Protein AF-A0A963KUJ4-F1 (afdb_monomer_lite)

Sequence (121 aa):
MPQKSKAESVASGADAFGPLGGLFMAVPRMQATAASMILKQQKEIFEFLSHRCERDLEFIERLGKVDDASKVPGLWSKFVQGASQDYADEARKCVDVGSRSAAEMVEQIKDIQTDTPKMAA

Radius of gyration: 28.09 Å; chains: 1; bounding box: 52×37×96 Å

pLDDT: mean 78.15, std 20.45, range [27.92, 98.25]

Secondary structure (DSSP, 8-state):
------------TTGGGTHHHHHHHHHHHHHHHHHHHHHHHHHHHHHHHHHHHHHHHHHHHHHHT-S-GGGHHHHHHHHHHHHHHHHHHHHHHHHHHHHHHHHHHHHHHHHHHHTS-----

Structure (mmCIF, N/CA/C/O backbone):
data_AF-A0A963KUJ4-F1
#
_entry.id   AF-A0A963KUJ4-F1
#
loop_
_atom_site.group_PDB
_atom_site.id
_atom_site.type_symbol
_atom_site.label_atom_id
_atom_site.label_alt_id
_atom_site.label_comp_id
_atom_site.label_asym_id
_atom_site.label_entity_id
_atom_site.label_seq_id
_atom_site.pdbx_PDB_ins_code
_atom_site.Cartn_x
_atom_site.Cartn_y
_atom_site.Cartn_z
_atom_site.occupancy
_atom_site.B_iso_or_equiv
_atom_site.auth_seq_id
_atom_site.auth_comp_id
_atom_site.auth_asym_id
_atom_site.auth_atom_id
_atom_site.pdbx_PDB_model_num
ATOM 1 N N . MET A 1 1 ? -25.895 -24.890 68.182 1.00 27.92 1 MET A N 1
ATOM 2 C CA . MET A 1 1 ? -24.680 -24.425 67.467 1.00 27.92 1 MET A CA 1
ATOM 3 C C . MET A 1 1 ? -23.775 -25.622 67.231 1.00 27.92 1 MET A C 1
ATOM 5 O O . MET A 1 1 ? -23.730 -26.436 68.146 1.00 27.92 1 MET A O 1
ATOM 9 N N . PRO A 1 2 ? -22.965 -25.680 66.157 1.00 47.19 2 PRO A N 1
ATOM 10 C CA . PRO A 1 2 ? -23.087 -25.182 64.770 1.00 47.19 2 PRO A CA 1
ATOM 11 C C . PRO A 1 2 ? -23.068 -26.412 63.794 1.00 47.19 2 PRO A C 1
ATOM 13 O O . PRO A 1 2 ? -23.113 -27.533 64.270 1.00 47.19 2 PRO A O 1
ATOM 16 N N . GLN A 1 3 ? -23.098 -26.384 62.457 1.00 34.47 3 GLN A N 1
ATOM 17 C CA . GLN A 1 3 ? -22.434 -25.505 61.499 1.00 34.47 3 GLN A CA 1
ATOM 18 C C . GLN A 1 3 ? -23.081 -25.670 60.103 1.00 34.47 3 GLN A C 1
ATOM 20 O O . GLN A 1 3 ? -23.162 -26.769 59.561 1.00 34.47 3 GLN A O 1
ATOM 25 N N . LYS A 1 4 ? -23.546 -24.553 59.528 1.00 41.56 4 LYS A N 1
ATOM 26 C CA . LYS A 1 4 ? -23.843 -24.397 58.096 1.00 41.56 4 LYS A CA 1
ATOM 27 C C . LYS A 1 4 ? -22.514 -24.368 57.324 1.00 41.56 4 LYS A C 1
ATOM 29 O O . LYS A 1 4 ? -21.618 -23.634 57.726 1.00 41.56 4 LYS A O 1
ATOM 34 N N . SER A 1 5 ? -22.428 -25.067 56.197 1.00 42.53 5 SER A N 1
ATOM 35 C CA . SER A 1 5 ? -21.456 -24.816 55.119 1.00 42.53 5 SER A CA 1
ATOM 36 C C . SER A 1 5 ? -22.308 -24.593 53.867 1.00 42.53 5 SER A C 1
ATOM 38 O O . SER A 1 5 ? -22.945 -25.527 53.397 1.00 42.53 5 SER A O 1
ATOM 40 N N . LYS A 1 6 ? -22.675 -23.369 53.470 1.00 39.22 6 LYS A N 1
ATOM 41 C CA . LYS A 1 6 ? -21.851 -22.286 52.903 1.00 39.22 6 LYS A CA 1
ATOM 42 C C . LYS A 1 6 ? -20.859 -22.783 51.843 1.00 39.22 6 LYS A C 1
ATOM 44 O O . LYS A 1 6 ? -19.656 -22.605 51.963 1.00 39.22 6 LYS A O 1
ATOM 49 N N . ALA A 1 7 ? -21.403 -23.376 50.781 1.00 36.00 7 ALA A N 1
ATOM 50 C CA . ALA A 1 7 ? -20.761 -23.355 49.472 1.00 36.00 7 ALA A CA 1
ATOM 51 C C . ALA A 1 7 ? -20.899 -21.934 48.901 1.00 36.00 7 ALA A C 1
ATOM 53 O O . ALA A 1 7 ? -21.850 -21.608 48.197 1.00 36.00 7 ALA A O 1
ATOM 54 N N . GLU A 1 8 ? -19.986 -21.061 49.311 1.00 39.28 8 GLU A N 1
ATOM 55 C CA . GLU A 1 8 ? -19.668 -19.839 48.583 1.00 39.28 8 GLU A CA 1
ATOM 56 C C . GLU A 1 8 ? -18.542 -20.127 47.589 1.00 39.28 8 GLU A C 1
ATOM 58 O O . GLU A 1 8 ? -17.658 -20.939 47.853 1.00 39.28 8 GLU A O 1
ATOM 63 N N . SER A 1 9 ? -18.539 -19.321 46.528 1.00 45.16 9 SER A N 1
ATOM 64 C CA . SER A 1 9 ? -17.366 -18.945 45.741 1.00 45.16 9 SER A CA 1
ATOM 65 C C . SER A 1 9 ? -17.043 -19.806 44.522 1.00 45.16 9 SER A C 1
ATOM 67 O O . SER A 1 9 ? -16.097 -20.585 44.508 1.00 45.16 9 SER A O 1
ATOM 69 N N . VAL A 1 10 ? -17.753 -19.516 43.432 1.00 38.47 10 VAL A N 1
ATOM 70 C CA . VAL A 1 10 ? -17.076 -18.857 42.307 1.00 38.47 10 VAL A CA 1
ATOM 71 C C . VAL A 1 10 ? -17.946 -17.667 41.914 1.00 38.47 10 VAL A C 1
ATOM 73 O O . VAL A 1 10 ? -18.707 -17.718 40.954 1.00 38.47 10 VAL A O 1
ATOM 76 N N . ALA A 1 11 ? -17.905 -16.615 42.736 1.00 39.16 11 ALA A N 1
ATOM 77 C CA . ALA A 1 11 ? -18.354 -15.309 42.282 1.00 39.16 11 ALA A CA 1
ATOM 78 C C . ALA A 1 11 ? -17.428 -14.938 41.125 1.00 39.16 11 ALA A C 1
ATOM 80 O O . ALA A 1 11 ? -16.204 -14.891 41.288 1.00 39.16 11 ALA A O 1
ATOM 81 N N . SER A 1 12 ? -18.009 -14.778 39.941 1.00 48.09 12 SER A N 1
ATOM 82 C CA . SER A 1 12 ? -17.294 -14.253 38.791 1.00 48.09 12 SER A CA 1
ATOM 83 C C . SER A 1 12 ? -16.661 -12.938 39.237 1.00 48.09 12 SER A C 1
ATOM 85 O O . SER A 1 12 ? -17.304 -12.161 39.937 1.00 48.09 12 SER A O 1
ATOM 87 N N . GLY A 1 13 ? -15.409 -12.655 38.872 1.00 43.38 13 GLY A N 1
ATOM 88 C CA . GLY A 1 13 ? -14.746 -11.396 39.253 1.00 43.38 13 GLY A CA 1
ATOM 89 C C . GLY A 1 13 ? -15.528 -10.130 38.851 1.00 43.38 13 GLY A C 1
ATOM 90 O O . GLY A 1 13 ? -15.234 -9.048 39.348 1.00 43.38 13 GLY A O 1
ATOM 91 N N . ALA A 1 14 ? -16.549 -10.276 37.999 1.00 45.88 14 ALA A N 1
ATOM 92 C CA . ALA A 1 14 ? -17.545 -9.262 37.675 1.00 45.88 14 ALA A CA 1
ATOM 93 C C . ALA A 1 14 ? -18.472 -8.889 38.855 1.00 45.88 14 ALA A C 1
ATOM 95 O O . ALA A 1 14 ? -18.826 -7.721 38.999 1.00 45.88 14 ALA A O 1
ATOM 96 N N . ASP A 1 15 ? -18.818 -9.837 39.730 1.00 46.78 15 ASP A N 1
ATOM 97 C CA . ASP A 1 15 ? -19.759 -9.638 40.843 1.00 46.78 15 ASP A CA 1
ATOM 98 C C . ASP A 1 15 ? -19.149 -8.804 41.983 1.00 46.78 15 ASP A C 1
ATOM 100 O O . ASP A 1 15 ? -19.864 -8.127 42.722 1.00 46.78 15 ASP A O 1
ATOM 104 N N . ALA A 1 16 ? -17.816 -8.801 42.107 1.00 52.22 16 ALA A N 1
ATOM 105 C CA . ALA A 1 16 ? -17.094 -8.091 43.167 1.00 52.22 16 ALA A CA 1
ATOM 106 C C . ALA A 1 16 ? -17.157 -6.556 43.037 1.00 52.22 16 ALA A C 1
ATOM 108 O O . ALA A 1 16 ? -16.889 -5.847 44.006 1.00 52.22 16 ALA A O 1
ATOM 109 N N . PHE A 1 17 ? -17.529 -6.043 41.861 1.00 50.78 17 PHE A N 1
ATOM 110 C CA . PHE A 1 17 ? -17.557 -4.609 41.561 1.00 50.78 17 PHE A CA 1
ATOM 111 C C . PHE A 1 17 ? -18.941 -4.093 41.136 1.00 50.78 17 PHE A C 1
ATOM 113 O O . PHE A 1 17 ? -19.076 -2.918 40.790 1.00 50.78 17 PHE A O 1
ATOM 120 N N . GLY A 1 18 ? -19.989 -4.923 41.187 1.00 56.75 18 GLY A N 1
ATOM 121 C CA . GLY A 1 18 ? -21.342 -4.514 40.798 1.00 56.75 18 GLY A CA 1
ATOM 122 C C . GLY A 1 18 ? -21.377 -3.866 39.398 1.00 56.75 18 GLY A C 1
ATOM 123 O O . GLY A 1 18 ? -20.637 -4.297 38.513 1.00 56.75 18 GLY A O 1
ATOM 124 N N . PRO A 1 19 ? -22.155 -2.789 39.174 1.00 52.19 19 PRO A N 1
ATOM 125 C CA . PRO A 1 19 ? -22.217 -2.081 37.886 1.00 52.19 19 PRO A CA 1
ATOM 126 C C . PRO A 1 19 ? -20.860 -1.559 37.370 1.00 52.19 19 PRO A C 1
ATOM 128 O O . PRO A 1 19 ? -20.715 -1.272 36.186 1.00 52.19 19 PRO A O 1
ATOM 131 N N . LEU A 1 20 ? -19.846 -1.444 38.238 1.00 51.41 20 LEU A N 1
ATOM 132 C CA . LEU A 1 20 ? -18.496 -1.009 37.867 1.00 51.41 20 LEU A CA 1
ATOM 133 C C . LEU A 1 20 ? -17.651 -2.145 37.268 1.00 51.41 20 LEU A C 1
ATOM 135 O O . LEU A 1 20 ? -16.673 -1.865 36.580 1.00 51.41 20 LEU A O 1
ATOM 139 N N . GLY A 1 21 ? -18.026 -3.412 37.480 1.00 53.50 21 GLY A N 1
ATOM 140 C CA . GLY A 1 21 ? -17.324 -4.573 36.922 1.00 53.50 21 GLY A CA 1
ATOM 141 C C . GLY A 1 21 ? -17.413 -4.655 35.393 1.00 53.50 21 GLY A C 1
ATOM 142 O O . GLY A 1 21 ? -16.426 -4.988 34.736 1.00 53.50 21 GLY A O 1
ATOM 143 N N . GLY A 1 22 ? -18.560 -4.270 34.817 1.00 56.66 22 GLY A N 1
ATOM 144 C CA . GLY A 1 22 ? -18.737 -4.141 33.364 1.00 56.66 22 GLY A CA 1
ATOM 145 C C . GLY A 1 22 ? -17.851 -3.042 32.769 1.00 56.66 22 GLY A C 1
ATOM 146 O O . GLY A 1 22 ? -17.157 -3.266 31.776 1.00 56.66 22 GLY A O 1
ATOM 147 N N . LEU A 1 23 ? -17.767 -1.891 33.447 1.00 56.94 23 LEU A N 1
ATOM 148 C CA . LEU A 1 23 ? -16.914 -0.767 33.047 1.00 56.94 23 LEU A CA 1
ATOM 149 C C . LEU A 1 23 ? -15.413 -1.100 33.151 1.00 56.94 23 LEU A C 1
ATOM 151 O O . LEU A 1 23 ? -14.630 -0.701 32.286 1.00 56.94 23 LEU A O 1
ATOM 155 N N . PHE A 1 24 ? -15.014 -1.873 34.169 1.00 61.97 24 PHE A N 1
ATOM 156 C CA . PHE A 1 24 ? -13.620 -2.270 34.400 1.00 61.97 24 PHE A CA 1
ATOM 157 C C . PHE A 1 24 ? -13.053 -3.129 33.260 1.00 61.97 24 PHE A C 1
ATOM 159 O O . PHE A 1 24 ? -11.875 -3.016 32.927 1.00 61.97 24 PHE A O 1
ATOM 166 N N . MET A 1 25 ? -13.893 -3.952 32.622 1.00 68.25 25 MET A N 1
ATOM 167 C CA . MET A 1 25 ? -13.501 -4.786 31.477 1.00 68.25 25 MET A CA 1
ATOM 168 C C . MET A 1 25 ? -13.803 -4.148 30.114 1.00 68.25 25 MET A C 1
ATOM 170 O O . MET A 1 25 ? -13.219 -4.568 29.113 1.00 68.25 25 MET A O 1
ATOM 174 N N . ALA A 1 26 ? -14.666 -3.132 30.051 1.00 68.81 26 ALA A N 1
ATOM 175 C CA . ALA A 1 26 ? -14.991 -2.423 28.815 1.00 68.81 26 ALA A CA 1
ATOM 176 C C . ALA A 1 26 ? -13.794 -1.636 28.252 1.00 68.81 26 ALA A C 1
ATOM 178 O O . ALA A 1 26 ? -13.473 -1.766 27.072 1.00 68.81 26 ALA A O 1
ATOM 179 N N . VAL A 1 27 ? -13.079 -0.883 29.097 1.00 73.31 27 VAL A N 1
ATOM 180 C CA . VAL A 1 27 ? -11.935 -0.062 28.656 1.00 73.31 27 VAL A CA 1
ATOM 181 C C . VAL A 1 27 ? -10.788 -0.916 28.085 1.00 73.31 27 VAL A C 1
ATOM 183 O O . VAL A 1 27 ? -10.350 -0.629 26.967 1.00 73.31 27 VAL A O 1
ATOM 186 N N . PRO A 1 28 ? -10.327 -1.999 28.749 1.00 79.44 28 PRO A N 1
ATOM 187 C CA . PRO A 1 28 ? -9.313 -2.884 28.175 1.00 79.44 28 PRO A CA 1
ATOM 188 C C . PRO A 1 28 ? -9.749 -3.550 26.864 1.00 79.44 28 PRO A C 1
ATOM 190 O O . PRO A 1 28 ? -8.924 -3.726 25.968 1.00 79.44 28 PRO A O 1
ATOM 193 N N . ARG A 1 29 ? -11.036 -3.901 26.714 1.00 75.75 29 ARG A N 1
ATOM 194 C CA . ARG A 1 29 ? -11.569 -4.470 25.462 1.00 75.75 29 ARG A CA 1
ATOM 195 C C . ARG A 1 29 ? -11.521 -3.462 24.319 1.00 75.75 29 ARG A C 1
ATOM 197 O O . ARG A 1 29 ? -11.005 -3.802 23.260 1.00 75.75 29 ARG A O 1
ATOM 204 N N . MET A 1 30 ? -11.954 -2.223 24.555 1.00 75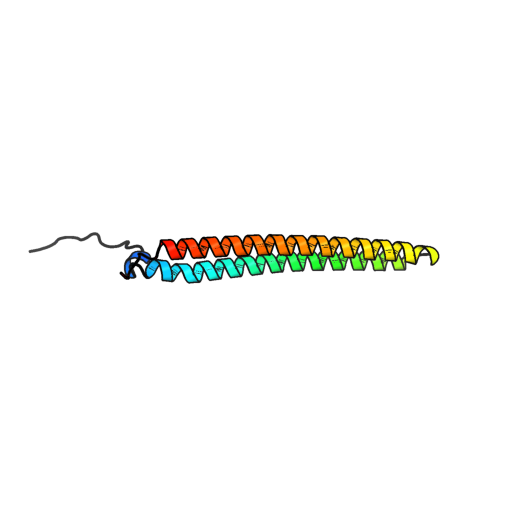.69 30 MET A N 1
ATOM 205 C CA . MET A 1 30 ? -11.851 -1.149 23.561 1.00 75.69 30 MET A CA 1
ATOM 206 C C . MET A 1 30 ? -10.40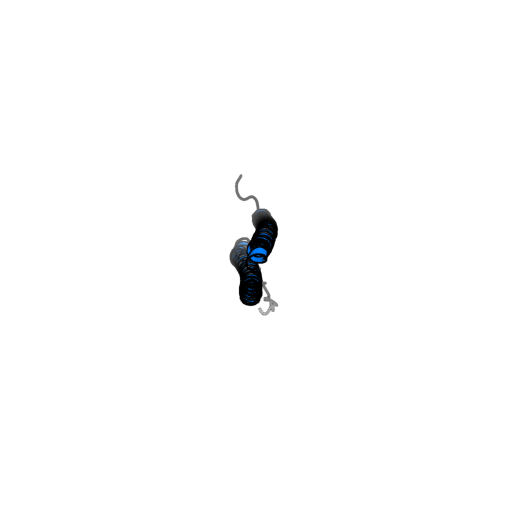0 -0.899 23.144 1.00 75.69 30 MET A C 1
ATOM 208 O O . MET A 1 30 ? -10.102 -0.778 21.956 1.00 75.69 30 MET A O 1
ATOM 212 N N . GLN A 1 31 ? -9.476 -0.870 24.110 1.00 82.62 31 GLN A N 1
ATOM 213 C CA . GLN A 1 31 ? -8.047 -0.704 23.837 1.00 82.62 31 GLN A CA 1
ATOM 214 C C . GLN A 1 31 ? -7.477 -1.865 23.014 1.00 82.62 31 GLN A C 1
ATOM 216 O O . GLN A 1 31 ? -6.749 -1.629 22.050 1.00 82.62 31 GLN A O 1
ATOM 221 N N . ALA A 1 32 ? -7.826 -3.110 23.347 1.00 85.25 32 ALA A N 1
ATOM 222 C CA . ALA A 1 32 ? -7.400 -4.286 22.593 1.00 85.25 32 ALA A CA 1
ATOM 223 C C . ALA A 1 32 ? -7.953 -4.280 21.159 1.00 85.25 32 ALA A C 1
ATOM 225 O O . ALA A 1 32 ? -7.224 -4.588 20.214 1.00 85.25 32 ALA A O 1
ATOM 226 N N . THR A 1 33 ? -9.215 -3.883 20.976 1.00 82.62 33 THR A N 1
ATOM 227 C CA . THR A 1 33 ? -9.818 -3.735 19.648 1.00 82.62 33 THR A CA 1
ATOM 228 C C . THR A 1 33 ? -9.123 -2.645 18.835 1.00 82.62 33 THR A C 1
ATOM 230 O O . THR A 1 33 ? -8.714 -2.912 17.705 1.00 82.62 33 THR A O 1
ATOM 233 N N . ALA A 1 34 ? -8.888 -1.464 19.413 1.00 80.62 34 ALA A N 1
ATOM 234 C CA . ALA A 1 34 ? -8.161 -0.386 18.745 1.00 80.62 34 ALA A CA 1
ATOM 235 C C . ALA A 1 34 ? -6.734 -0.810 18.354 1.00 80.62 34 ALA A C 1
ATOM 237 O O . ALA A 1 34 ? -6.307 -0.588 17.221 1.00 80.62 34 ALA A O 1
ATOM 238 N N . ALA A 1 35 ? -6.011 -1.488 19.251 1.00 86.31 35 ALA A N 1
ATOM 239 C CA . ALA A 1 35 ? -4.686 -2.026 18.956 1.00 86.31 35 ALA A CA 1
ATOM 240 C C . ALA A 1 35 ? -4.725 -3.059 17.816 1.00 86.31 35 ALA A C 1
ATOM 242 O O . ALA A 1 35 ? -3.889 -3.015 16.914 1.00 86.31 35 ALA A O 1
ATOM 243 N N . SER A 1 36 ? -5.719 -3.955 17.807 1.00 86.50 36 SER A N 1
ATOM 244 C CA . SER A 1 36 ? -5.909 -4.928 16.725 1.00 86.50 36 SER A CA 1
ATOM 245 C C . SER A 1 36 ? -6.167 -4.247 15.378 1.00 86.50 36 SER A C 1
ATOM 247 O O . SER A 1 36 ? -5.572 -4.639 14.375 1.00 86.50 36 SER A O 1
ATOM 249 N N . MET A 1 37 ? -7.006 -3.208 15.347 1.00 84.00 37 MET A N 1
ATOM 250 C CA . MET A 1 37 ? -7.275 -2.423 14.138 1.00 84.00 37 MET A CA 1
ATOM 251 C C . MET A 1 37 ? -6.013 -1.739 13.613 1.00 84.00 37 MET A C 1
ATOM 253 O O . MET A 1 37 ? -5.721 -1.830 12.423 1.00 84.00 37 MET A O 1
ATOM 257 N N . ILE A 1 38 ? -5.230 -1.113 14.497 1.00 85.50 38 ILE A N 1
ATOM 258 C CA . ILE A 1 38 ? -3.968 -0.458 14.127 1.00 85.50 38 ILE A CA 1
ATOM 259 C C . ILE A 1 38 ? -2.996 -1.470 13.521 1.00 85.50 38 ILE A C 1
ATOM 261 O O . ILE A 1 38 ? -2.430 -1.208 12.465 1.00 85.50 38 ILE A O 1
ATOM 265 N N . LEU A 1 39 ? -2.825 -2.636 14.147 1.00 90.12 39 LEU A N 1
ATOM 266 C CA . LEU A 1 39 ? -1.918 -3.671 13.645 1.00 90.12 39 LEU A CA 1
ATOM 267 C C . LEU A 1 39 ? -2.371 -4.230 12.289 1.00 90.12 39 LEU A C 1
ATOM 269 O O . LEU A 1 39 ? -1.536 -4.469 11.418 1.00 90.12 39 LEU A O 1
ATOM 273 N N . LYS A 1 40 ? -3.683 -4.399 12.078 1.00 87.31 40 LYS A N 1
ATOM 274 C CA . LYS A 1 40 ? -4.238 -4.781 10.769 1.00 87.31 40 LYS A CA 1
ATOM 275 C C . LYS A 1 40 ? -3.949 -3.712 9.713 1.00 87.31 40 LYS A C 1
ATOM 277 O O . LYS A 1 40 ? -3.463 -4.049 8.642 1.00 87.31 40 LYS A O 1
ATOM 282 N N . GLN A 1 41 ? -4.166 -2.436 10.033 1.00 85.81 41 GLN A N 1
ATOM 283 C CA . GLN A 1 41 ? -3.871 -1.332 9.117 1.00 85.81 41 GLN A CA 1
ATOM 284 C C . GLN A 1 41 ? -2.373 -1.233 8.798 1.00 85.81 41 GLN A C 1
ATOM 286 O O . GLN A 1 41 ? -1.997 -1.026 7.649 1.00 85.81 41 GLN A O 1
ATOM 291 N N . GLN A 1 42 ? -1.505 -1.404 9.797 1.00 90.56 42 GLN A N 1
ATOM 292 C CA . GLN A 1 42 ? -0.055 -1.424 9.594 1.00 90.56 42 GLN A CA 1
ATOM 293 C C . GLN A 1 42 ? 0.364 -2.554 8.656 1.00 90.56 42 GLN A C 1
ATOM 295 O O . GLN A 1 42 ? 1.200 -2.338 7.783 1.00 90.56 42 GLN A O 1
ATOM 300 N N . LYS A 1 43 ? -0.231 -3.741 8.808 1.00 92.12 43 LYS A N 1
ATOM 301 C CA . LYS A 1 43 ? 0.026 -4.873 7.919 1.00 92.12 43 LYS A CA 1
ATOM 302 C C . LYS A 1 43 ? -0.315 -4.535 6.461 1.00 92.12 43 LYS A C 1
ATOM 304 O O . LYS A 1 43 ? 0.539 -4.734 5.606 1.00 92.12 43 LYS A O 1
ATOM 309 N N . GLU A 1 44 ? -1.503 -3.992 6.195 1.00 90.75 44 GLU A N 1
ATOM 310 C CA . GLU A 1 44 ? -1.919 -3.597 4.835 1.00 90.75 44 GLU A CA 1
ATOM 311 C C . GLU A 1 44 ? -0.960 -2.556 4.232 1.00 90.75 44 GLU A C 1
ATOM 313 O O . GLU A 1 44 ? -0.507 -2.709 3.101 1.00 90.75 44 GLU A O 1
ATOM 318 N N . ILE A 1 45 ? -0.546 -1.555 5.022 1.00 90.44 45 ILE A N 1
ATOM 319 C CA . ILE A 1 45 ? 0.438 -0.550 4.587 1.00 90.44 45 ILE A CA 1
ATOM 320 C C . ILE A 1 45 ? 1.769 -1.211 4.201 1.00 90.44 45 ILE A C 1
ATOM 322 O O . ILE A 1 45 ? 2.370 -0.841 3.193 1.00 90.44 45 ILE A O 1
ATOM 326 N N . PHE A 1 46 ? 2.252 -2.181 4.981 1.00 95.50 46 PHE A N 1
ATOM 327 C CA . PHE A 1 46 ? 3.495 -2.881 4.655 1.00 95.50 46 PHE A CA 1
ATOM 328 C C . PHE A 1 46 ? 3.369 -3.751 3.404 1.00 95.50 46 PHE A C 1
ATOM 330 O O . PHE A 1 46 ? 4.293 -3.765 2.591 1.00 95.50 46 PHE A O 1
ATOM 337 N N . GLU A 1 47 ? 2.241 -4.436 3.219 1.00 95.06 47 GLU A N 1
ATOM 338 C CA . GLU A 1 47 ? 1.967 -5.205 2.001 1.00 95.06 47 GLU A CA 1
ATOM 339 C C . GLU A 1 47 ? 1.936 -4.290 0.769 1.00 95.06 47 GLU A C 1
ATOM 341 O O . GLU A 1 47 ? 2.582 -4.585 -0.238 1.00 95.06 47 GLU A O 1
ATOM 346 N N . PHE A 1 48 ? 1.283 -3.130 0.878 1.00 95.88 48 PHE A N 1
ATOM 347 C CA . PHE A 1 48 ? 1.273 -2.115 -0.170 1.00 95.88 48 PHE A CA 1
ATOM 348 C C . PHE A 1 48 ? 2.678 -1.595 -0.499 1.00 95.88 48 PHE A C 1
ATOM 350 O O . PHE A 1 48 ? 3.054 -1.514 -1.670 1.00 95.88 48 PHE A O 1
ATOM 357 N N . LEU A 1 49 ? 3.478 -1.263 0.519 1.00 96.50 49 LEU A N 1
ATOM 358 C CA . LEU A 1 49 ? 4.847 -0.782 0.319 1.00 96.50 49 LEU A CA 1
ATOM 359 C C . LEU A 1 49 ? 5.732 -1.842 -0.339 1.00 96.50 49 LEU A C 1
ATOM 361 O O . LEU A 1 49 ? 6.501 -1.508 -1.239 1.00 96.50 49 LEU A O 1
ATOM 365 N N . SER A 1 50 ? 5.606 -3.107 0.068 1.00 97.81 50 SER A N 1
ATOM 366 C CA . SER A 1 50 ? 6.331 -4.216 -0.559 1.00 97.81 50 SER A CA 1
ATOM 367 C C . SER A 1 50 ? 5.978 -4.327 -2.041 1.00 97.81 50 SER A C 1
ATOM 369 O O . SER A 1 50 ? 6.873 -4.285 -2.885 1.00 97.81 50 SER A O 1
ATOM 371 N N . HIS A 1 51 ? 4.681 -4.365 -2.366 1.00 97.06 51 HIS A N 1
ATOM 372 C CA . HIS A 1 51 ? 4.195 -4.383 -3.750 1.00 97.06 51 HIS A CA 1
ATOM 373 C C . HIS A 1 51 ? 4.740 -3.194 -4.548 1.00 97.06 51 HIS A C 1
ATOM 375 O O . HIS A 1 51 ? 5.277 -3.360 -5.641 1.00 97.06 51 HIS A O 1
ATOM 381 N N . ARG A 1 52 ? 4.687 -1.979 -3.993 1.00 97.00 52 ARG A N 1
ATOM 382 C CA . ARG A 1 52 ? 5.168 -0.777 -4.683 1.00 97.00 52 ARG A CA 1
ATOM 383 C C . ARG A 1 52 ? 6.667 -0.842 -4.986 1.00 97.00 52 ARG A C 1
ATOM 385 O O . ARG A 1 52 ? 7.053 -0.486 -6.102 1.00 97.00 52 ARG A O 1
ATOM 392 N N . CYS A 1 53 ? 7.471 -1.332 -4.042 1.00 97.88 53 CYS A N 1
ATOM 393 C CA . CYS A 1 53 ? 8.904 -1.562 -4.225 1.00 97.88 53 CYS A CA 1
ATOM 394 C C . CYS A 1 53 ? 9.184 -2.601 -5.321 1.00 97.88 53 CYS A C 1
ATOM 396 O O . CYS A 1 53 ? 10.064 -2.388 -6.152 1.00 97.88 53 CYS A O 1
ATOM 398 N N . GLU A 1 54 ? 8.423 -3.695 -5.374 1.00 98.25 54 GLU A N 1
ATOM 399 C CA . GLU A 1 54 ? 8.548 -4.704 -6.435 1.00 98.25 54 GLU A CA 1
ATOM 400 C C . GLU A 1 54 ? 8.245 -4.109 -7.819 1.00 98.25 54 GLU A C 1
ATOM 402 O O . GLU A 1 54 ? 8.993 -4.330 -8.774 1.00 98.25 54 GLU A O 1
ATOM 407 N N . ARG A 1 55 ? 7.197 -3.283 -7.928 1.00 97.75 55 ARG A N 1
ATOM 408 C CA . ARG A 1 55 ? 6.849 -2.568 -9.170 1.00 97.75 55 ARG A CA 1
ATOM 409 C C . ARG A 1 55 ? 7.925 -1.563 -9.591 1.00 97.75 55 ARG A C 1
ATOM 411 O O . ARG A 1 55 ? 8.178 -1.413 -10.787 1.00 97.75 55 ARG A O 1
ATOM 418 N N . ASP A 1 56 ? 8.556 -0.884 -8.632 1.00 97.62 56 ASP A N 1
ATOM 419 C CA . ASP A 1 56 ? 9.686 0.020 -8.886 1.00 97.62 56 ASP A CA 1
ATOM 420 C C . ASP A 1 56 ? 10.906 -0.724 -9.420 1.00 97.62 56 ASP A C 1
ATOM 422 O O . ASP A 1 56 ? 11.483 -0.316 -10.431 1.00 97.62 56 ASP A O 1
ATOM 426 N N . LEU A 1 57 ? 11.271 -1.838 -8.782 1.00 98.06 57 LEU A N 1
ATOM 427 C CA . LEU A 1 57 ? 12.371 -2.686 -9.235 1.00 98.06 57 LEU A CA 1
ATOM 428 C C . LEU A 1 57 ? 12.115 -3.208 -10.647 1.00 98.06 57 LEU A C 1
ATOM 430 O O . LEU A 1 57 ? 12.974 -3.069 -11.516 1.00 98.06 57 LEU A O 1
ATOM 434 N N . GLU A 1 58 ? 10.912 -3.719 -10.913 1.00 97.12 58 GLU A N 1
ATOM 435 C CA . GLU A 1 58 ? 10.534 -4.193 -12.243 1.00 97.12 58 GLU A CA 1
ATOM 436 C C . GLU A 1 58 ? 10.652 -3.081 -13.300 1.00 97.12 58 GLU A C 1
ATOM 438 O O . GLU A 1 58 ? 11.133 -3.319 -14.412 1.00 97.12 58 GLU A O 1
ATOM 443 N N . PHE A 1 59 ? 10.233 -1.856 -12.974 1.00 97.31 59 PHE A N 1
ATOM 444 C CA . PHE A 1 59 ? 10.364 -0.722 -13.882 1.00 97.31 59 PHE A CA 1
ATOM 445 C C . PHE A 1 59 ? 11.832 -0.386 -14.176 1.00 97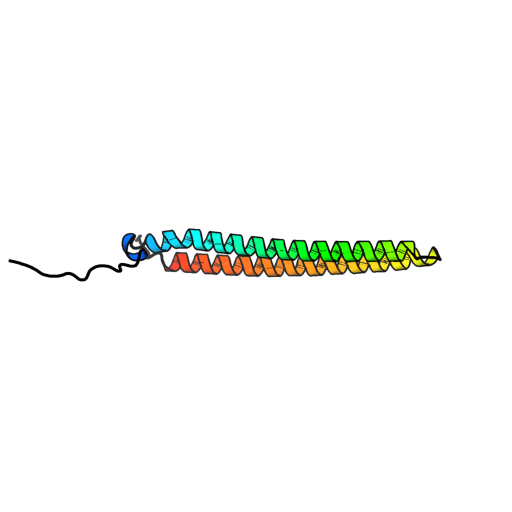.31 59 PHE A C 1
ATOM 447 O O . PHE A 1 59 ? 12.193 -0.241 -15.346 1.00 97.31 59 PHE A O 1
ATOM 454 N N . ILE A 1 60 ? 12.679 -0.313 -13.146 1.00 97.50 60 ILE A N 1
ATOM 455 C CA . ILE A 1 60 ? 14.115 -0.030 -13.291 1.00 97.50 60 ILE A CA 1
ATOM 456 C C . ILE A 1 60 ? 14.800 -1.122 -14.119 1.00 97.50 60 ILE A C 1
ATOM 458 O O . ILE A 1 60 ? 15.554 -0.813 -15.042 1.00 97.50 60 ILE A O 1
ATOM 462 N N . GLU A 1 61 ? 14.505 -2.394 -13.851 1.00 97.19 61 GLU A N 1
ATOM 463 C CA . GLU A 1 61 ? 15.045 -3.510 -14.628 1.00 97.19 61 GLU A CA 1
ATOM 464 C C . GLU A 1 61 ? 14.622 -3.454 -16.094 1.00 97.19 61 GLU A C 1
ATOM 466 O O . GLU A 1 61 ? 15.433 -3.705 -16.986 1.00 97.19 61 GLU A O 1
ATOM 471 N N . ARG A 1 62 ? 13.349 -3.139 -16.360 1.00 95.56 62 ARG A N 1
ATOM 472 C CA . ARG A 1 62 ? 12.848 -2.978 -17.728 1.00 95.56 62 ARG A CA 1
ATOM 473 C C . ARG A 1 62 ? 13.541 -1.818 -18.420 1.00 95.56 62 ARG A C 1
ATOM 475 O O . ARG A 1 62 ? 13.918 -1.980 -19.573 1.00 95.56 62 ARG A O 1
ATOM 482 N N . LEU A 1 63 ? 13.737 -0.696 -17.725 1.00 95.25 63 LEU A N 1
ATOM 483 C CA . LEU A 1 63 ? 14.427 0.479 -18.249 1.00 95.25 63 LEU A CA 1
ATOM 484 C C . LEU A 1 63 ? 15.888 0.166 -18.607 1.00 95.25 63 LEU A C 1
ATOM 486 O O . LEU A 1 63 ? 16.340 0.543 -19.683 1.00 95.25 63 LEU A O 1
ATOM 490 N N . GLY A 1 64 ? 16.597 -0.580 -17.755 1.00 94.56 64 GLY A N 1
ATOM 491 C CA . GLY A 1 64 ? 17.977 -1.010 -18.005 1.00 94.56 64 GLY A CA 1
ATOM 492 C C . GLY A 1 64 ? 18.140 -1.991 -19.173 1.00 94.56 64 GLY A C 1
ATOM 493 O O . GLY A 1 64 ? 19.247 -2.157 -19.674 1.00 94.56 64 GLY A O 1
ATOM 494 N N . LYS A 1 65 ? 17.050 -2.624 -19.624 1.00 95.75 65 LYS A N 1
ATOM 495 C CA . LYS A 1 65 ? 17.006 -3.552 -20.768 1.00 95.75 65 LYS A CA 1
ATOM 496 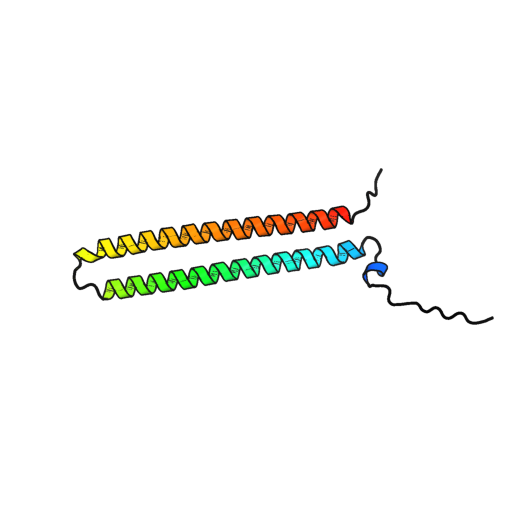C C . LYS A 1 65 ? 16.505 -2.883 -22.061 1.00 95.75 65 LYS A C 1
ATOM 498 O O . LYS A 1 65 ? 16.227 -3.577 -23.036 1.00 95.75 65 LYS A O 1
ATOM 503 N N . VAL A 1 66 ? 16.306 -1.561 -22.075 1.00 95.31 66 VAL A N 1
ATOM 504 C CA . VAL A 1 66 ? 15.816 -0.845 -23.263 1.00 95.31 66 VAL A CA 1
ATOM 505 C C 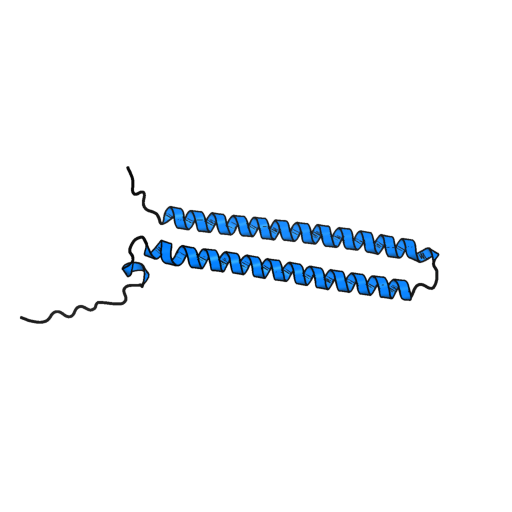. VAL A 1 66 ? 16.961 -0.549 -24.229 1.00 95.31 66 VAL A C 1
ATOM 507 O O . VAL A 1 66 ? 17.789 0.314 -23.962 1.00 95.31 66 VAL A O 1
ATOM 510 N N . ASP A 1 67 ? 16.927 -1.178 -25.404 1.00 93.94 67 ASP A N 1
ATOM 511 C CA . ASP A 1 67 ? 17.895 -0.919 -26.486 1.00 93.94 67 ASP A CA 1
ATOM 512 C C . ASP A 1 67 ? 17.515 0.278 -27.384 1.00 93.94 67 ASP A C 1
ATOM 514 O O . ASP A 1 67 ? 18.293 0.710 -28.231 1.00 93.94 67 ASP A O 1
ATOM 518 N N . ASP A 1 68 ? 16.298 0.810 -27.230 1.00 93.62 68 ASP A N 1
ATOM 519 C CA . ASP A 1 68 ? 15.736 1.875 -28.066 1.00 93.62 68 ASP A CA 1
ATOM 520 C C . ASP A 1 68 ? 15.057 2.947 -27.208 1.00 93.62 68 ASP A C 1
ATOM 522 O O . ASP A 1 68 ? 13.981 2.735 -26.637 1.00 93.62 68 ASP A O 1
ATOM 526 N N . ALA A 1 69 ? 15.677 4.127 -27.159 1.00 91.56 69 ALA A N 1
ATOM 527 C CA . ALA A 1 69 ? 15.224 5.260 -26.360 1.00 91.56 69 ALA A CA 1
ATOM 528 C C . ALA A 1 69 ? 13.784 5.706 -26.681 1.00 91.56 69 ALA A C 1
ATOM 530 O O . ALA A 1 69 ? 13.102 6.238 -25.803 1.00 91.56 69 ALA A O 1
ATOM 531 N N . SER A 1 70 ? 13.274 5.444 -27.891 1.00 95.12 70 SER A N 1
ATOM 532 C CA . SER A 1 70 ? 11.895 5.785 -28.266 1.00 95.12 70 SER A CA 1
ATOM 533 C C . SER A 1 70 ? 10.836 5.002 -27.473 1.00 95.12 70 SER A C 1
ATOM 535 O O . SER A 1 70 ? 9.692 5.444 -27.363 1.00 95.12 70 SER A O 1
ATOM 537 N N . LYS A 1 71 ? 11.209 3.871 -26.857 1.00 93.88 71 LYS A N 1
ATOM 538 C CA . LYS A 1 71 ? 10.314 3.025 -26.045 1.00 93.88 71 LYS A CA 1
ATOM 539 C C . LYS A 1 71 ? 10.176 3.502 -24.597 1.00 93.88 71 LYS A C 1
ATOM 541 O O . LYS A 1 71 ? 9.221 3.120 -23.916 1.00 93.88 71 LYS A O 1
ATOM 546 N N . VAL A 1 72 ? 11.098 4.345 -24.125 1.00 95.44 72 VAL A N 1
ATOM 547 C CA . VAL A 1 72 ? 11.147 4.824 -22.733 1.00 95.44 72 VAL A CA 1
ATOM 548 C C . VAL A 1 72 ? 9.875 5.579 -22.323 1.00 95.44 72 VAL A C 1
ATOM 550 O O . VAL A 1 72 ? 9.319 5.234 -21.278 1.00 95.44 72 VAL A O 1
ATOM 553 N N . PRO A 1 73 ? 9.329 6.528 -23.116 1.00 96.88 73 PRO A N 1
ATOM 554 C CA . PRO A 1 73 ? 8.106 7.239 -22.734 1.00 96.88 73 PRO A CA 1
ATOM 555 C C . PRO A 1 73 ? 6.903 6.308 -22.529 1.00 96.88 73 PRO A C 1
ATOM 557 O O . PRO A 1 73 ? 6.108 6.511 -21.613 1.00 96.88 73 PRO A O 1
ATOM 560 N N . GLY A 1 74 ? 6.784 5.252 -23.343 1.00 96.00 74 GLY A N 1
ATOM 561 C CA . GLY A 1 74 ? 5.715 4.261 -23.212 1.00 96.00 74 GLY A CA 1
ATOM 562 C C . GLY A 1 74 ? 5.851 3.402 -21.954 1.00 96.00 74 GLY A C 1
ATOM 563 O O . GLY A 1 74 ? 4.855 3.127 -21.283 1.00 96.00 74 GLY A O 1
A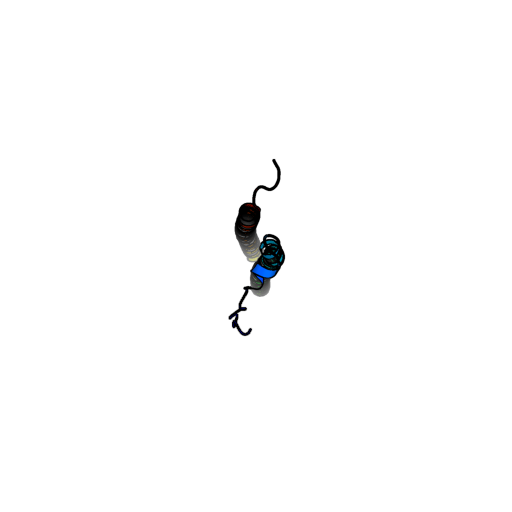TOM 564 N N . LEU A 1 75 ? 7.078 3.005 -21.601 1.00 95.44 75 LEU A N 1
ATOM 565 C CA . LEU A 1 75 ? 7.360 2.296 -20.348 1.00 95.44 75 LEU A CA 1
ATOM 566 C C . LEU A 1 75 ? 7.061 3.171 -19.129 1.00 95.44 75 LEU A C 1
ATOM 568 O O . LEU A 1 75 ? 6.391 2.714 -18.204 1.00 95.44 75 LEU A O 1
ATOM 572 N N . TRP A 1 76 ? 7.494 4.432 -19.162 1.00 95.81 76 TRP A N 1
ATOM 573 C CA . TRP A 1 76 ? 7.212 5.412 -18.117 1.00 95.81 76 TRP A CA 1
ATOM 574 C C . TRP A 1 76 ? 5.709 5.641 -17.939 1.00 95.81 76 TRP A C 1
ATOM 576 O O . TRP A 1 76 ? 5.195 5.564 -16.827 1.00 95.81 76 TRP A O 1
ATOM 586 N N . SER A 1 77 ? 4.978 5.855 -19.035 1.00 97.12 77 SER A N 1
ATOM 587 C CA . SER A 1 77 ? 3.529 6.070 -18.992 1.00 97.12 77 SER A CA 1
ATOM 588 C C . SER A 1 77 ? 2.790 4.881 -18.369 1.00 97.12 77 SER A C 1
ATOM 590 O O . SER A 1 77 ? 1.958 5.082 -17.485 1.00 97.12 77 SER A O 1
ATOM 592 N N . LYS A 1 78 ? 3.140 3.643 -18.749 1.00 96.19 78 LYS A N 1
ATOM 593 C CA . LYS A 1 78 ? 2.561 2.429 -18.148 1.00 96.19 78 LYS A CA 1
ATOM 594 C C . LYS A 1 78 ? 2.874 2.310 -16.659 1.00 96.19 78 LYS A C 1
ATOM 596 O O . LYS A 1 78 ? 2.012 1.898 -15.889 1.00 96.19 78 LYS A O 1
ATOM 601 N N . PHE A 1 79 ? 4.092 2.660 -16.259 1.00 96.62 79 PHE A N 1
ATOM 602 C CA . PHE A 1 79 ? 4.496 2.664 -14.858 1.00 96.62 79 PHE A CA 1
ATOM 603 C C . PHE A 1 79 ? 3.686 3.675 -14.037 1.00 96.62 79 PHE A C 1
ATOM 605 O O . PHE A 1 79 ? 3.098 3.298 -13.028 1.00 96.62 79 PHE A O 1
ATOM 612 N N . VAL A 1 80 ? 3.567 4.921 -14.504 1.00 97.12 80 VAL A N 1
ATOM 613 C CA . VAL A 1 80 ? 2.785 5.968 -13.824 1.00 97.12 80 VAL A CA 1
ATOM 614 C C . VAL A 1 80 ? 1.303 5.604 -13.749 1.00 97.12 80 VAL A C 1
ATOM 616 O O . VAL A 1 80 ? 0.673 5.812 -12.712 1.00 97.12 80 VAL A O 1
ATOM 619 N N . GLN A 1 81 ? 0.739 5.040 -14.821 1.00 97.25 81 GLN A N 1
ATOM 620 C CA . GLN A 1 81 ? -0.650 4.581 -14.829 1.00 97.25 81 GLN A CA 1
ATOM 621 C C . GLN A 1 81 ? -0.867 3.457 -13.809 1.00 97.25 81 GLN A C 1
ATOM 623 O O . GLN A 1 81 ? -1.813 3.527 -13.028 1.00 97.25 81 GLN A O 1
ATOM 628 N N . GLY A 1 82 ? 0.025 2.462 -13.787 1.00 96.62 82 GLY A N 1
ATOM 629 C CA . GLY A 1 82 ? -0.017 1.375 -12.810 1.00 96.62 82 GLY A CA 1
ATOM 630 C C . GLY A 1 82 ? 0.088 1.889 -11.376 1.00 96.62 82 GLY A C 1
ATOM 631 O O . GLY A 1 82 ? -0.779 1.592 -10.566 1.00 96.62 82 GLY A O 1
ATOM 632 N N . ALA A 1 83 ? 1.068 2.752 -11.092 1.00 96.56 83 ALA A N 1
ATOM 633 C CA . ALA A 1 83 ? 1.236 3.350 -9.770 1.00 96.56 83 ALA A CA 1
ATOM 634 C C . ALA A 1 83 ? -0.017 4.127 -9.336 1.00 96.56 83 ALA A C 1
ATOM 636 O O . ALA A 1 83 ? -0.469 3.999 -8.203 1.00 96.56 83 ALA A O 1
ATOM 637 N N . SER A 1 84 ? -0.607 4.907 -10.245 1.00 97.19 84 SER A N 1
ATOM 638 C CA . SER A 1 84 ? -1.827 5.673 -9.964 1.00 97.19 84 SER A CA 1
ATOM 639 C C . SER A 1 84 ? -3.002 4.762 -9.598 1.00 97.19 84 SER A C 1
ATOM 641 O O . SER A 1 84 ? -3.766 5.085 -8.690 1.00 97.19 84 SER A O 1
ATOM 643 N N . GLN A 1 85 ? -3.135 3.621 -10.279 1.00 96.81 85 GLN A N 1
ATOM 644 C CA . GLN A 1 85 ? -4.149 2.618 -9.967 1.00 96.81 85 GLN A CA 1
ATOM 645 C C . GLN A 1 85 ? -3.878 1.939 -8.618 1.00 96.81 85 GLN A C 1
ATOM 647 O O . GLN A 1 85 ? -4.785 1.871 -7.794 1.00 96.81 85 GLN A O 1
ATOM 652 N N . ASP A 1 86 ? -2.633 1.532 -8.358 1.00 96.50 86 ASP A N 1
ATOM 653 C CA . ASP A 1 86 ? -2.229 0.912 -7.091 1.00 96.50 86 ASP A CA 1
ATOM 654 C C . ASP A 1 86 ? -2.547 1.830 -5.891 1.00 96.50 86 ASP A C 1
ATOM 656 O O . ASP A 1 86 ? -3.144 1.391 -4.909 1.00 96.50 86 ASP A O 1
ATOM 660 N N . TYR A 1 87 ? -2.220 3.128 -5.977 1.00 95.25 87 TYR A N 1
ATOM 661 C CA . TYR A 1 87 ? -2.551 4.101 -4.924 1.00 95.25 87 TYR A CA 1
ATOM 662 C C . TYR A 1 87 ? -4.059 4.317 -4.764 1.00 95.25 87 TYR A C 1
ATOM 664 O O . TYR A 1 87 ? -4.534 4.496 -3.642 1.00 95.25 87 TYR A O 1
ATOM 672 N N . ALA A 1 88 ? -4.822 4.325 -5.860 1.00 96.25 88 ALA A N 1
ATOM 673 C CA . ALA A 1 88 ? -6.273 4.476 -5.796 1.00 96.25 88 ALA A CA 1
ATOM 674 C C . ALA A 1 88 ? -6.939 3.271 -5.115 1.00 96.25 88 ALA A C 1
ATOM 676 O O . ALA A 1 88 ? -7.853 3.441 -4.303 1.00 96.25 88 ALA A O 1
ATOM 677 N N . ASP A 1 89 ? -6.467 2.063 -5.415 1.00 94.62 89 ASP A N 1
ATOM 678 C CA . ASP A 1 89 ? -6.967 0.840 -4.797 1.00 94.62 89 ASP A CA 1
ATOM 679 C C . ASP A 1 89 ? -6.573 0.761 -3.315 1.00 94.62 89 ASP A C 1
ATOM 681 O O . ASP A 1 89 ? -7.414 0.422 -2.480 1.00 94.62 89 ASP A O 1
ATOM 685 N N . GLU A 1 90 ? -5.356 1.172 -2.951 1.00 94.00 90 GLU A N 1
ATOM 686 C CA . GLU A 1 90 ? -4.938 1.238 -1.545 1.00 94.00 90 GLU A CA 1
ATOM 687 C C . GLU A 1 90 ? -5.716 2.299 -0.751 1.00 94.00 90 GLU A C 1
ATOM 689 O O . GLU A 1 90 ? -6.145 2.056 0.380 1.00 94.00 90 GLU A O 1
ATOM 694 N N . ALA A 1 91 ? -5.989 3.459 -1.353 1.00 91.25 91 ALA A N 1
ATOM 695 C CA . ALA A 1 91 ? -6.841 4.475 -0.744 1.00 91.25 91 ALA A CA 1
ATOM 696 C C . ALA A 1 91 ? -8.257 3.938 -0.482 1.00 91.25 91 ALA A C 1
ATOM 698 O O . ALA A 1 91 ? -8.822 4.188 0.586 1.00 91.25 91 ALA A O 1
ATOM 699 N N . ARG A 1 92 ? -8.816 3.151 -1.415 1.00 91.62 92 ARG A N 1
ATOM 700 C CA . ARG A 1 92 ? -10.112 2.484 -1.220 1.00 91.62 92 ARG A CA 1
ATOM 701 C C . ARG A 1 92 ? -10.057 1.514 -0.040 1.00 91.62 92 ARG A C 1
ATOM 703 O O . ARG A 1 92 ? -10.917 1.593 0.834 1.00 91.62 92 ARG A O 1
ATOM 710 N N . LYS A 1 93 ? -9.025 0.668 0.047 1.00 89.88 93 LYS A N 1
ATOM 711 C CA . LYS A 1 93 ? -8.850 -0.237 1.194 1.00 89.88 93 LYS A CA 1
ATOM 712 C C . LYS A 1 93 ? -8.752 0.517 2.518 1.00 89.88 93 LYS A C 1
ATOM 714 O O . LYS A 1 93 ? -9.389 0.113 3.487 1.00 89.88 93 LYS A O 1
ATOM 719 N N . CYS A 1 94 ? -8.013 1.626 2.566 1.00 86.00 94 CYS A N 1
ATOM 720 C CA . CYS A 1 94 ? -7.909 2.454 3.768 1.00 86.00 94 CYS A CA 1
ATOM 721 C C . CYS A 1 94 ? -9.276 2.999 4.208 1.00 86.00 94 CYS A C 1
ATOM 723 O O . CYS A 1 94 ? -9.597 2.977 5.397 1.00 86.00 94 CYS A O 1
ATOM 725 N N . VAL A 1 95 ? -10.111 3.440 3.262 1.00 88.62 95 VAL A N 1
ATOM 726 C CA . VAL A 1 95 ? -11.493 3.864 3.545 1.00 88.62 95 VAL A CA 1
ATOM 727 C C . VAL A 1 95 ? -12.339 2.692 4.058 1.00 88.62 95 VAL A C 1
ATOM 729 O O . VAL A 1 95 ? -13.079 2.841 5.034 1.00 88.62 95 VAL A O 1
ATOM 732 N N . ASP A 1 96 ? -12.204 1.508 3.463 1.00 87.44 96 ASP A N 1
ATOM 733 C CA . ASP A 1 96 ? -12.944 0.310 3.873 1.00 87.44 96 ASP A CA 1
ATOM 734 C C . ASP A 1 96 ? -12.532 -0.189 5.267 1.00 87.44 96 ASP A C 1
ATOM 736 O O . ASP A 1 96 ? -13.363 -0.680 6.035 1.00 87.44 96 ASP A O 1
ATOM 740 N N . VAL A 1 97 ? -11.250 -0.093 5.626 1.00 82.88 97 VAL A N 1
ATOM 741 C CA . VAL A 1 97 ? -10.772 -0.421 6.979 1.00 82.88 97 VAL A CA 1
ATOM 742 C C . VAL A 1 97 ? -11.214 0.648 7.975 1.00 82.88 97 VAL A C 1
ATOM 744 O O . VAL A 1 97 ? -11.700 0.307 9.055 1.00 82.88 97 VAL A O 1
ATOM 747 N N . GLY A 1 98 ? -11.112 1.929 7.616 1.00 80.81 98 GLY A N 1
ATOM 748 C CA . GLY A 1 98 ? -11.533 3.040 8.469 1.00 80.81 98 GLY A CA 1
ATOM 749 C C . GLY A 1 98 ? -13.029 3.005 8.791 1.00 80.81 98 GLY A C 1
ATOM 750 O O . GLY A 1 98 ? -13.412 3.132 9.952 1.00 80.81 98 GLY A O 1
ATOM 751 N N . SER A 1 99 ? -13.876 2.760 7.788 1.00 85.25 99 SER A N 1
ATOM 752 C CA . SER A 1 99 ? -15.332 2.653 7.966 1.00 85.25 99 SER A CA 1
ATOM 753 C C . SER A 1 99 ? -15.731 1.462 8.841 1.00 85.25 99 SER A C 1
ATOM 755 O O . SER A 1 99 ? -16.536 1.626 9.759 1.00 85.25 99 SER A O 1
ATOM 757 N N . ARG A 1 100 ? -15.122 0.285 8.630 1.00 84.94 100 ARG A N 1
ATOM 758 C CA . ARG A 1 100 ? -15.316 -0.891 9.497 1.00 84.94 100 ARG A CA 1
ATOM 759 C C . ARG A 1 100 ? -14.862 -0.628 10.928 1.00 84.94 100 ARG A C 1
ATOM 761 O O . ARG A 1 100 ? -15.586 -0.953 11.862 1.00 84.94 100 ARG A O 1
ATOM 768 N N . SER A 1 101 ? -13.711 0.021 11.095 1.00 79.12 101 SER A N 1
ATOM 769 C CA . SER A 1 101 ? -13.170 0.358 12.414 1.00 79.12 101 SER A CA 1
ATOM 770 C C . SER A 1 101 ? -14.088 1.311 13.178 1.00 79.12 101 SER A C 1
ATOM 772 O O . SER A 1 101 ? -14.380 1.089 14.350 1.00 79.12 101 SER A O 1
ATOM 774 N N . ALA A 1 102 ? -14.605 2.340 12.501 1.00 83.25 102 ALA A N 1
ATOM 775 C CA . ALA A 1 102 ? -15.569 3.266 13.083 1.00 83.25 102 ALA A CA 1
ATOM 776 C C . ALA A 1 102 ? -16.881 2.564 13.471 1.00 83.25 102 ALA A C 1
ATOM 778 O O . ALA A 1 102 ? -17.407 2.818 14.553 1.00 83.25 102 ALA A O 1
ATOM 779 N N . ALA A 1 103 ? -17.389 1.657 12.629 1.00 85.38 103 ALA A N 1
ATOM 780 C CA . ALA A 1 103 ? -18.593 0.883 12.929 1.00 85.38 103 ALA A CA 1
ATOM 781 C C . ALA A 1 103 ? -18.408 -0.014 14.166 1.00 85.38 103 ALA A C 1
ATOM 783 O O . ALA A 1 103 ? -19.242 0.011 15.067 1.00 85.38 103 ALA A O 1
ATOM 784 N N . GLU A 1 104 ? -17.291 -0.742 14.255 1.00 82.69 104 GLU A N 1
ATOM 785 C CA . GLU A 1 104 ? -16.965 -1.578 15.418 1.00 82.69 104 GLU A CA 1
ATOM 786 C C . GLU A 1 104 ? -16.844 -0.750 16.711 1.00 82.69 104 GLU A C 1
ATOM 788 O O . GLU A 1 104 ? -17.356 -1.160 17.752 1.00 82.69 104 GLU A O 1
ATOM 793 N N . MET A 1 105 ? -16.230 0.439 16.659 1.00 78.88 105 MET A N 1
ATOM 794 C CA . MET A 1 105 ? -16.166 1.340 17.819 1.00 78.88 105 MET A CA 1
ATOM 795 C C . MET A 1 105 ? -17.549 1.851 18.242 1.00 78.88 105 MET A C 1
ATOM 797 O O . MET A 1 105 ? -17.830 1.933 19.436 1.00 78.88 105 MET A O 1
ATOM 801 N N . VAL A 1 106 ? -18.419 2.186 17.284 1.00 84.56 106 VAL A N 1
ATOM 802 C CA . VAL A 1 106 ? -19.794 2.628 17.568 1.00 84.56 106 VAL A CA 1
ATOM 803 C C . VAL A 1 106 ? -20.596 1.528 18.262 1.00 84.56 106 VAL A C 1
ATOM 805 O O . VAL A 1 106 ? -21.295 1.825 19.228 1.00 84.56 106 VAL A O 1
ATOM 808 N N . GLU A 1 107 ? -20.480 0.274 17.822 1.00 82.62 107 GLU A N 1
ATOM 809 C CA . GLU A 1 107 ? -21.153 -0.853 18.481 1.00 82.62 107 GLU A CA 1
ATOM 810 C C . GLU A 1 107 ? -20.642 -1.059 19.914 1.00 82.62 107 GLU A C 1
ATOM 812 O O . GLU A 1 107 ? -21.444 -1.134 20.841 1.00 82.62 107 GLU A O 1
ATOM 817 N N . GLN A 1 108 ? -19.325 -1.000 20.143 1.00 74.81 108 GLN A N 1
ATOM 818 C CA . GLN A 1 108 ? -18.777 -1.100 21.503 1.00 74.81 108 GLN A CA 1
ATOM 819 C C . GLN A 1 108 ? -19.256 0.026 22.429 1.00 74.81 108 GLN A C 1
ATOM 821 O O . GLN A 1 108 ? -19.495 -0.205 23.613 1.00 74.81 108 GLN A O 1
ATOM 826 N N . ILE A 1 109 ? -19.419 1.248 21.909 1.00 78.12 109 ILE A N 1
ATOM 827 C CA . ILE A 1 109 ? -19.966 2.370 22.685 1.00 78.12 109 ILE A CA 1
ATOM 828 C C . ILE A 1 109 ? -21.435 2.121 23.046 1.00 78.12 109 ILE A C 1
ATOM 830 O O . ILE A 1 109 ? -21.837 2.430 24.170 1.00 78.12 109 ILE A O 1
ATOM 834 N N . LYS A 1 110 ? -22.235 1.564 22.128 1.00 81.00 110 LYS A N 1
ATOM 835 C CA . LYS A 1 110 ? -23.637 1.216 22.403 1.00 81.00 110 LYS A CA 1
ATOM 836 C C . LYS A 1 110 ? -23.741 0.160 23.498 1.00 81.00 110 LYS A C 1
ATOM 838 O O . LYS A 1 110 ? -24.523 0.361 24.421 1.00 81.00 110 LYS A O 1
ATOM 843 N N . ASP A 1 111 ? -22.916 -0.884 23.437 1.00 73.69 111 ASP A N 1
ATOM 844 C CA . ASP A 1 111 ? -22.895 -1.954 24.442 1.00 73.69 111 ASP A CA 1
ATOM 845 C C . ASP A 1 111 ? -22.596 -1.400 25.847 1.00 73.69 111 ASP A C 1
ATOM 847 O O . ASP A 1 111 ? -23.280 -1.725 26.821 1.00 73.69 111 ASP A O 1
ATOM 851 N N . ILE A 1 112 ? -21.637 -0.470 25.949 1.00 67.75 112 ILE A N 1
ATOM 852 C CA . ILE A 1 112 ? -21.307 0.223 27.206 1.00 67.75 112 ILE A CA 1
ATOM 853 C C . ILE A 1 112 ? -22.474 1.099 27.691 1.00 67.75 112 ILE A C 1
ATOM 855 O O . ILE A 1 112 ? -22.766 1.141 28.888 1.00 67.75 112 ILE A O 1
ATOM 859 N N . GLN A 1 113 ? -23.162 1.800 26.784 1.00 63.50 113 GLN A N 1
ATOM 860 C CA . GLN A 1 113 ? -24.316 2.634 27.139 1.00 63.50 113 GLN A CA 1
ATOM 861 C C . GLN A 1 113 ? -25.511 1.803 27.622 1.00 63.50 113 GLN A C 1
ATOM 863 O O . GLN A 1 113 ? -26.206 2.232 28.542 1.00 63.50 113 GLN A O 1
ATOM 868 N N . THR A 1 114 ? -25.748 0.621 27.048 1.00 60.16 114 THR A N 1
ATOM 869 C CA . THR A 1 114 ? -26.841 -0.271 27.467 1.00 60.16 114 THR A CA 1
ATOM 870 C C . THR A 1 114 ? -26.602 -0.934 28.824 1.00 60.16 114 THR A C 1
ATOM 872 O O . THR A 1 114 ? -27.570 -1.189 29.538 1.00 60.16 114 THR A O 1
ATOM 875 N N . ASP A 1 115 ? -25.341 -1.131 29.220 1.00 54.69 115 ASP A N 1
ATOM 876 C CA . ASP A 1 115 ? -24.957 -1.659 30.540 1.00 54.69 115 ASP A CA 1
ATOM 877 C C . ASP A 1 115 ? -24.986 -0.601 31.662 1.00 54.69 115 ASP A C 1
ATOM 879 O O . ASP A 1 115 ? -24.810 -0.928 32.838 1.00 54.69 115 ASP A O 1
ATOM 883 N N . THR A 1 116 ? -25.245 0.672 31.339 1.00 47.91 116 THR A N 1
ATOM 884 C CA . THR A 1 116 ? -25.390 1.738 32.340 1.00 47.91 116 THR A CA 1
ATOM 885 C C . THR A 1 116 ? -26.876 1.896 32.708 1.00 47.91 116 THR A C 1
ATOM 887 O O . THR A 1 116 ? -27.630 2.495 31.935 1.00 47.91 116 THR A O 1
ATOM 890 N N . PRO A 1 117 ? -27.367 1.395 33.863 1.00 47.50 117 PRO A N 1
ATOM 891 C CA . PRO A 1 117 ? -28.746 1.652 34.258 1.00 47.50 117 PRO A CA 1
ATOM 892 C C . PRO A 1 117 ? -28.934 3.160 34.447 1.00 47.50 117 PRO A C 1
ATOM 894 O O . PRO A 1 117 ? -28.093 3.818 35.062 1.00 47.50 117 PRO A O 1
ATOM 897 N N . LYS A 1 118 ? -30.042 3.702 33.920 1.00 49.75 118 LYS A N 1
ATOM 898 C CA . LYS A 1 118 ? -30.501 5.084 34.137 1.00 49.75 118 LYS A CA 1
ATOM 899 C C . LYS A 1 118 ? -30.523 5.400 35.639 1.00 49.75 118 LYS A C 1
ATOM 901 O O . LYS A 1 118 ? -31.533 5.196 36.301 1.00 49.75 118 LYS A O 1
ATOM 906 N N . MET A 1 119 ? -29.425 5.910 36.180 1.00 55.22 119 MET A N 1
ATOM 907 C CA . MET A 1 119 ? -29.364 6.478 37.521 1.00 55.22 119 MET A CA 1
ATOM 908 C C . MET A 1 119 ? -29.258 7.991 37.385 1.00 55.22 119 MET A C 1
ATOM 910 O O . MET A 1 119 ? -28.154 8.522 37.377 1.00 55.22 119 MET A O 1
ATOM 914 N N . ALA A 1 120 ? -30.408 8.647 37.202 1.00 46.38 120 ALA A N 1
ATOM 915 C CA . ALA A 1 120 ? -30.724 9.998 37.686 1.00 46.38 120 ALA A CA 1
ATOM 916 C C . ALA A 1 120 ? -31.990 10.532 36.990 1.00 46.38 120 ALA A C 1
ATOM 918 O O . ALA A 1 120 ? -31.918 11.127 35.914 1.00 46.38 120 ALA A O 1
ATOM 919 N N . ALA A 1 121 ? -33.139 10.322 37.629 1.00 35.25 121 ALA A N 1
ATOM 920 C CA . ALA A 1 121 ? -34.250 11.269 37.685 1.00 35.25 121 ALA A CA 1
ATOM 921 C C . ALA A 1 121 ? -34.979 11.043 39.013 1.00 35.25 121 ALA A C 1
ATOM 923 O O . ALA A 1 121 ? -35.250 9.858 39.317 1.00 35.25 121 ALA A O 1
#

Foldseek 3Di:
DDDDDDPDDPPPPLNVQDLCSCVVVLVVVLVVLVVVLVVVLVVLVVVLVVVLVVLVVVLVVVVVVDPDPVCNVVSVVVSVVVVVVSVVVSVVVVVVSVVVSVVVSVVSVVVNVVSDPPPDD